Protein AF-A0A4Y2SD94-F1 (afdb_monomer_lite)

pLDDT: mean 82.23, std 15.8, range [46.97, 98.31]

Radius of gyration: 21.75 Å; chains: 1; bounding box: 56×41×38 Å

Sequence (102 aa):
MMKFSYTTVHIPGKELFAADALSRNPQKVPYKREELEAEIDAFIQMITSSLPASSRRLDELRAAQLKDETCQKLTDYVLKGRPSKKEVDTLCAPYWQNRYEI

Foldseek 3Di:
DDDDDDDDDDDPPVPDPDPPPPDVPPDPDPDDPVNVVVVVVVVVVVCVVPPPDDPVRVVVVVVVLVVDPLSVVVVCCVVVNHDPLVPDDPSCNVCPVCVVVD

Organism: Araneus ventricosus (NCBI:txid182803)

Structure (mmCIF, N/CA/C/O backbone):
data_AF-A0A4Y2SD94-F1
#
_entry.id   AF-A0A4Y2SD94-F1
#
loop_
_atom_site.group_PDB
_atom_site.id
_atom_site.type_symbol
_atom_site.label_atom_id
_atom_site.label_alt_id
_atom_site.label_comp_id
_atom_site.label_asym_id
_atom_site.label_entity_id
_atom_site.label_seq_id
_atom_site.pdbx_PDB_ins_code
_atom_site.Cartn_x
_atom_site.Cartn_y
_atom_site.Cartn_z
_atom_site.occupancy
_atom_site.B_iso_or_equiv
_atom_site.auth_seq_id
_atom_site.auth_comp_id
_atom_site.auth_asym_id
_atom_site.auth_atom_id
_atom_site.pdbx_PDB_model_num
ATOM 1 N N . MET A 1 1 ? 38.209 23.165 19.313 1.00 46.97 1 MET A N 1
ATOM 2 C CA . MET A 1 1 ? 37.476 22.236 18.423 1.00 46.97 1 MET A CA 1
ATOM 3 C C . MET A 1 1 ? 38.219 22.181 17.098 1.00 46.97 1 MET A C 1
ATOM 5 O O . MET A 1 1 ? 38.332 23.218 16.457 1.00 46.97 1 MET A O 1
ATOM 9 N N . MET A 1 2 ? 38.801 21.038 16.728 1.00 54.31 2 MET A N 1
ATOM 10 C CA . MET A 1 2 ? 39.509 20.901 15.449 1.00 54.31 2 MET A CA 1
ATOM 11 C C . MET A 1 2 ? 38.490 20.722 14.316 1.00 54.31 2 MET A C 1
ATOM 13 O O . MET A 1 2 ? 37.658 19.820 14.375 1.00 54.31 2 MET A O 1
ATOM 17 N N . LYS A 1 3 ? 38.530 21.601 13.307 1.00 56.81 3 LYS A N 1
ATOM 18 C CA . LYS A 1 3 ? 37.792 21.431 12.048 1.00 56.81 3 LYS A CA 1
ATOM 19 C C . LYS A 1 3 ? 38.627 20.530 11.144 1.00 56.81 3 LYS A C 1
ATOM 21 O O . LYS A 1 3 ? 39.702 20.936 10.714 1.00 56.81 3 LYS A O 1
ATOM 26 N N . PHE A 1 4 ? 38.149 19.323 10.872 1.00 65.94 4 PHE A N 1
ATOM 27 C CA . PHE A 1 4 ? 38.777 18.460 9.878 1.00 65.94 4 PHE A CA 1
ATOM 28 C C . PHE A 1 4 ? 38.391 18.943 8.480 1.00 65.94 4 PHE A C 1
ATOM 30 O O . PHE A 1 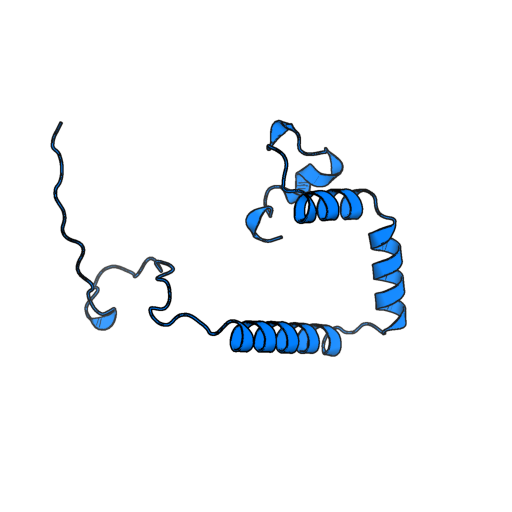4 ? 37.209 19.065 8.164 1.00 65.94 4 PHE A O 1
ATOM 37 N N . SER A 1 5 ? 39.399 19.233 7.662 1.00 62.66 5 SER A N 1
ATOM 38 C CA . SER A 1 5 ? 39.256 19.399 6.219 1.00 62.66 5 SER A CA 1
ATOM 39 C C . SER A 1 5 ? 39.599 18.060 5.580 1.00 62.66 5 SER A C 1
ATOM 41 O O . SER A 1 5 ? 40.679 17.529 5.837 1.00 62.66 5 SER A O 1
ATOM 43 N N . TYR A 1 6 ? 38.690 17.489 4.797 1.00 66.25 6 TYR A N 1
ATOM 44 C CA . TYR A 1 6 ? 38.955 16.271 4.036 1.00 66.25 6 TYR A CA 1
ATOM 45 C C . TYR A 1 6 ? 38.559 16.470 2.578 1.00 66.25 6 TYR A C 1
ATOM 47 O O . TYR A 1 6 ? 37.660 17.244 2.257 1.00 66.25 6 TYR A O 1
ATOM 55 N N . THR A 1 7 ? 39.272 15.776 1.695 1.00 58.69 7 THR A N 1
ATOM 56 C CA . THR A 1 7 ? 39.008 15.756 0.255 1.00 58.69 7 THR A CA 1
ATOM 57 C C . THR A 1 7 ? 38.584 14.347 -0.119 1.00 58.69 7 THR A C 1
ATOM 59 O O . THR A 1 7 ? 39.327 13.394 0.109 1.00 58.69 7 THR A O 1
ATOM 62 N N . THR A 1 8 ? 37.380 14.207 -0.661 1.00 66.75 8 THR A N 1
ATOM 63 C CA . THR A 1 8 ? 36.825 12.909 -1.045 1.00 66.75 8 THR A CA 1
ATOM 64 C C . THR A 1 8 ? 37.299 12.555 -2.454 1.00 66.75 8 THR A C 1
ATOM 66 O O . THR A 1 8 ? 36.994 13.268 -3.408 1.00 66.75 8 THR A O 1
ATOM 69 N N . VAL A 1 9 ? 38.044 11.458 -2.591 1.00 66.69 9 VAL A N 1
ATOM 70 C CA . VAL A 1 9 ? 38.535 10.933 -3.876 1.00 66.69 9 VAL A CA 1
ATOM 71 C C . VAL A 1 9 ? 37.975 9.534 -4.121 1.00 66.69 9 VAL A C 1
ATOM 73 O O . VAL A 1 9 ? 37.880 8.725 -3.202 1.00 66.69 9 VAL A O 1
ATOM 76 N N . HIS A 1 10 ? 37.575 9.255 -5.362 1.00 65.00 10 HIS A N 1
ATOM 77 C CA . HIS A 1 10 ? 37.053 7.949 -5.764 1.00 65.00 10 HIS A CA 1
ATOM 78 C C . HIS A 1 10 ? 38.206 6.983 -6.056 1.00 65.00 10 HIS A C 1
ATOM 80 O O . HIS A 1 10 ? 38.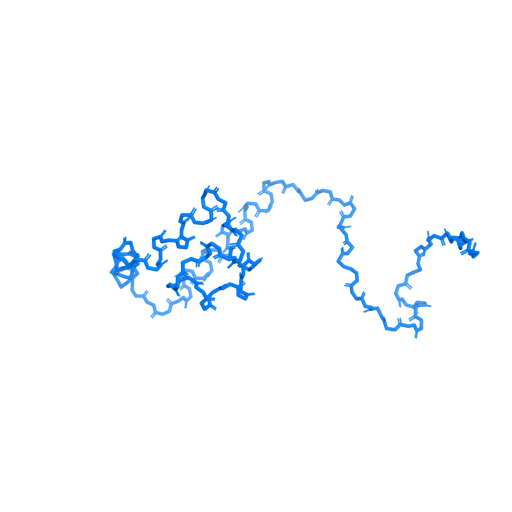994 7.230 -6.969 1.00 65.00 10 HIS A O 1
ATOM 86 N N . ILE A 1 11 ? 38.256 5.869 -5.326 1.00 64.88 11 ILE A N 1
ATOM 87 C CA . ILE A 1 11 ? 39.186 4.762 -5.565 1.00 64.88 11 ILE A CA 1
ATOM 88 C C . ILE A 1 11 ? 38.381 3.585 -6.138 1.00 64.88 11 ILE A C 1
ATOM 90 O O . ILE A 1 11 ? 37.371 3.212 -5.541 1.00 64.88 11 ILE A O 1
ATOM 94 N N . PRO A 1 12 ? 38.766 3.006 -7.289 1.00 64.75 12 PRO A N 1
ATOM 95 C CA . PRO A 1 12 ? 38.112 1.816 -7.826 1.00 64.75 12 PRO A CA 1
ATOM 96 C C . PRO A 1 12 ? 38.127 0.650 -6.825 1.00 64.75 12 PRO A C 1
ATOM 98 O O . PRO A 1 12 ? 39.147 0.377 -6.199 1.00 64.75 12 PRO A O 1
ATOM 101 N N . GLY A 1 13 ? 37.018 -0.091 -6.728 1.00 58.75 13 GLY A N 1
ATOM 102 C CA . GLY A 1 13 ? 36.810 -1.151 -5.724 1.00 58.75 13 GLY A CA 1
ATOM 103 C C . GLY A 1 13 ? 37.890 -2.238 -5.654 1.00 58.75 13 GLY A C 1
ATOM 104 O O . GLY A 1 13 ? 38.103 -2.822 -4.600 1.00 58.75 13 GLY A O 1
ATOM 105 N N . LYS A 1 14 ? 38.629 -2.478 -6.745 1.00 66.50 14 LYS A N 1
ATOM 106 C CA . LYS A 1 14 ? 39.745 -3.439 -6.785 1.00 66.50 14 LYS A CA 1
ATOM 107 C C . LYS A 1 14 ? 40.958 -3.004 -5.944 1.00 66.50 14 LYS A C 1
ATOM 109 O O . LYS A 1 14 ? 41.771 -3.845 -5.580 1.00 66.50 14 LYS A O 1
ATOM 114 N N . GLU A 1 15 ? 41.077 -1.712 -5.650 1.00 62.59 15 GLU A N 1
ATOM 115 C CA . GLU A 1 15 ? 42.178 -1.110 -4.882 1.00 62.59 15 GLU A CA 1
ATOM 116 C C . GLU A 1 15 ? 41.739 -0.685 -3.466 1.00 62.59 15 GLU A C 1
ATOM 118 O O . GLU A 1 15 ? 42.537 -0.165 -2.686 1.00 62.59 15 GLU A O 1
ATOM 123 N N . LEU A 1 16 ? 40.472 -0.928 -3.109 1.00 59.47 16 LEU A N 1
ATOM 124 C CA . LEU A 1 16 ? 39.911 -0.659 -1.787 1.00 59.47 16 LEU A CA 1
ATOM 125 C C . LEU A 1 16 ? 40.130 -1.867 -0.864 1.00 59.47 16 LEU A C 1
ATOM 127 O O . LEU A 1 16 ? 39.465 -2.891 -0.974 1.00 59.47 16 LEU A O 1
ATOM 131 N N . PHE A 1 17 ? 41.067 -1.731 0.079 1.00 60.81 17 PHE A N 1
ATOM 132 C CA . PHE A 1 17 ? 41.360 -2.745 1.107 1.00 60.81 17 PHE A CA 1
ATOM 133 C C . PHE A 1 17 ? 40.361 -2.749 2.279 1.00 60.81 17 PHE A C 1
ATOM 135 O O . PHE A 1 17 ? 40.393 -3.649 3.117 1.00 60.81 17 PHE A O 1
ATOM 142 N N . ALA A 1 18 ? 39.476 -1.752 2.353 1.00 59.31 18 ALA A N 1
ATOM 143 C CA . ALA A 1 18 ? 38.363 -1.709 3.293 1.00 59.31 18 ALA A CA 1
ATOM 144 C C . ALA A 1 18 ? 37.100 -2.212 2.588 1.00 59.31 18 ALA A C 1
ATOM 146 O O . ALA A 1 18 ? 36.836 -1.806 1.457 1.00 59.31 18 ALA A O 1
ATOM 147 N N . ALA A 1 19 ? 36.334 -3.085 3.250 1.00 56.22 19 ALA A N 1
ATOM 148 C CA . ALA A 1 19 ? 35.065 -3.573 2.725 1.00 56.22 19 ALA A CA 1
ATOM 149 C C . ALA A 1 19 ? 34.191 -2.385 2.305 1.00 56.22 19 ALA A C 1
ATOM 151 O O . ALA A 1 19 ? 33.910 -1.499 3.116 1.00 56.22 19 ALA A O 1
ATOM 152 N N . ASP A 1 20 ? 33.805 -2.374 1.031 1.00 53.28 20 ASP A N 1
ATOM 153 C CA . ASP A 1 20 ? 32.862 -1.425 0.458 1.00 53.28 20 ASP A CA 1
ATOM 154 C C . ASP A 1 20 ? 31.551 -1.526 1.242 1.00 53.28 20 ASP A C 1
ATOM 156 O O . ASP A 1 20 ? 30.749 -2.445 1.061 1.00 53.28 20 ASP A O 1
ATOM 160 N N . ALA A 1 21 ? 31.351 -0.611 2.188 1.00 53.84 21 ALA A N 1
ATOM 161 C CA . ALA A 1 21 ? 30.044 -0.382 2.764 1.00 53.84 21 ALA A CA 1
ATOM 162 C C . ALA A 1 21 ? 29.238 0.304 1.671 1.00 53.84 21 ALA A C 1
ATOM 164 O O . ALA A 1 21 ? 29.221 1.530 1.655 1.00 53.84 21 ALA A O 1
ATOM 165 N N . LEU A 1 22 ? 28.669 -0.508 0.762 1.00 50.84 22 LEU A N 1
ATOM 166 C CA . LEU A 1 22 ? 27.831 -0.152 -0.385 1.00 50.84 22 LEU A CA 1
ATOM 167 C C . LEU A 1 22 ? 27.178 1.213 -0.181 1.00 50.84 22 LEU A C 1
ATOM 169 O O . LEU A 1 22 ? 26.038 1.332 0.282 1.00 50.84 22 LEU A O 1
ATOM 173 N N . SER A 1 23 ? 27.917 2.267 -0.522 1.00 55.12 23 SER A N 1
ATOM 174 C CA . SER A 1 23 ? 27.321 3.574 -0.648 1.00 55.12 23 SER A CA 1
ATOM 175 C C . SER A 1 23 ? 26.432 3.396 -1.854 1.00 55.12 23 SER A C 1
ATOM 177 O O . SER A 1 23 ? 26.918 3.022 -2.924 1.00 55.12 23 SER A O 1
ATOM 179 N N . ARG A 1 24 ? 25.122 3.565 -1.664 1.00 59.09 24 ARG A N 1
ATOM 180 C CA . ARG A 1 24 ? 24.153 3.704 -2.750 1.00 59.09 24 ARG A CA 1
ATOM 181 C C . ARG A 1 24 ? 24.588 4.909 -3.580 1.00 59.09 24 ARG A C 1
ATOM 183 O O . ARG A 1 24 ? 24.089 6.014 -3.400 1.00 59.09 24 ARG A O 1
ATOM 190 N N . ASN A 1 25 ? 25.599 4.707 -4.411 1.00 54.47 25 ASN A N 1
ATOM 191 C CA . ASN A 1 25 ? 26.227 5.734 -5.198 1.00 54.47 25 ASN A CA 1
ATOM 192 C C . ASN A 1 25 ? 25.296 5.947 -6.389 1.00 54.47 25 ASN A C 1
ATOM 194 O O . ASN A 1 25 ? 25.100 5.004 -7.161 1.00 54.47 25 ASN A O 1
ATOM 198 N N . PRO A 1 26 ? 24.674 7.128 -6.526 1.00 56.72 26 PRO A N 1
ATOM 199 C CA . PRO A 1 26 ? 23.744 7.379 -7.614 1.00 56.72 26 PRO A CA 1
ATOM 200 C C . PRO A 1 26 ? 24.438 7.108 -8.949 1.00 56.72 26 PRO A C 1
ATOM 202 O O . PRO A 1 26 ? 25.588 7.520 -9.150 1.00 56.72 26 PRO A O 1
ATOM 205 N N . GLN A 1 27 ? 23.767 6.401 -9.861 1.00 59.06 27 GLN A N 1
ATOM 206 C CA . GLN A 1 27 ? 24.285 6.246 -11.215 1.00 59.06 27 GLN A CA 1
ATOM 207 C C . GLN A 1 27 ? 24.507 7.639 -11.816 1.00 59.06 27 GLN A C 1
ATOM 209 O O . GLN A 1 27 ? 23.638 8.504 -11.769 1.00 59.06 27 GLN A O 1
ATOM 214 N N . LYS A 1 28 ? 25.705 7.860 -12.372 1.00 59.66 28 LYS A N 1
ATOM 215 C CA . LYS A 1 28 ? 26.089 9.140 -12.996 1.00 59.66 28 LYS A CA 1
ATOM 216 C C . LYS A 1 28 ? 25.276 9.452 -14.254 1.00 59.66 28 LYS A C 1
ATOM 218 O O . LYS A 1 28 ? 25.313 10.579 -14.736 1.00 59.66 28 LYS A O 1
ATOM 223 N N . VAL A 1 29 ? 24.591 8.450 -14.795 1.00 63.81 29 VAL A N 1
ATOM 224 C CA . VAL A 1 29 ? 23.713 8.592 -15.946 1.00 63.81 29 VAL A CA 1
ATOM 225 C C . VAL A 1 29 ? 22.288 8.687 -15.409 1.00 63.81 29 VAL A C 1
ATOM 227 O O . VAL A 1 29 ? 21.869 7.768 -14.703 1.00 63.81 29 VAL A O 1
ATOM 230 N N . PRO A 1 30 ? 21.550 9.774 -15.689 1.00 64.94 30 PRO A N 1
ATOM 231 C CA . PRO A 1 30 ? 20.137 9.816 -15.361 1.00 64.94 30 PRO A CA 1
ATOM 232 C C . PRO A 1 30 ? 19.445 8.677 -16.111 1.00 64.94 30 PRO A C 1
ATOM 234 O O . PRO A 1 30 ? 19.516 8.615 -17.339 1.00 64.94 30 PRO A O 1
ATOM 237 N N . TYR A 1 31 ? 18.814 7.765 -15.369 1.00 66.06 31 TYR A N 1
ATOM 238 C CA . TYR A 1 31 ? 17.918 6.781 -15.966 1.00 66.06 31 TYR A CA 1
ATOM 239 C C . TYR A 1 31 ? 16.838 7.544 -16.727 1.00 66.06 31 TYR A C 1
ATOM 241 O O . TYR A 1 31 ? 16.261 8.494 -16.182 1.00 66.06 31 TYR A O 1
ATOM 249 N N . LYS A 1 32 ? 16.581 7.178 -17.985 1.00 79.19 32 LYS A N 1
ATOM 250 C CA . LYS A 1 32 ? 15.462 7.787 -18.701 1.00 79.19 32 LYS A CA 1
ATOM 251 C C . LYS A 1 32 ? 14.176 7.342 -18.021 1.00 79.19 32 LYS A C 1
ATOM 253 O O . LYS A 1 32 ? 14.020 6.167 -17.691 1.00 79.19 32 LYS A O 1
ATOM 258 N N . ARG A 1 33 ? 13.265 8.286 -17.792 1.00 80.75 33 ARG A N 1
ATOM 259 C CA . ARG A 1 33 ? 11.979 8.020 -17.136 1.00 80.75 33 ARG A CA 1
ATOM 260 C C . ARG A 1 33 ? 11.232 6.891 -17.849 1.00 80.75 33 ARG A C 1
ATOM 262 O O . ARG A 1 33 ? 10.693 6.014 -17.192 1.00 80.75 33 ARG A O 1
ATOM 269 N N . GLU A 1 34 ? 11.281 6.895 -19.174 1.00 84.75 34 GLU A N 1
ATOM 270 C CA . GLU A 1 34 ? 10.595 5.939 -20.039 1.00 84.75 34 GLU A CA 1
ATOM 271 C C . GLU A 1 34 ? 11.153 4.515 -19.882 1.00 84.75 34 GLU A C 1
ATOM 273 O O . GLU A 1 34 ? 10.400 3.547 -19.903 1.00 84.75 34 GLU A O 1
ATOM 278 N N . GLU A 1 35 ? 12.471 4.381 -19.692 1.00 86.56 35 GLU A N 1
ATOM 279 C CA . GLU A 1 35 ? 13.123 3.086 -19.456 1.00 86.56 35 GLU A CA 1
ATOM 280 C C . GLU A 1 35 ? 12.732 2.527 -18.076 1.00 86.56 35 GLU A C 1
ATOM 282 O O . GLU A 1 35 ? 12.425 1.344 -17.957 1.00 86.56 35 GLU A O 1
ATOM 287 N N . LEU A 1 36 ? 12.656 3.385 -17.049 1.00 86.31 36 LEU A N 1
ATOM 288 C CA . LEU A 1 36 ? 12.218 2.986 -15.706 1.00 86.31 36 LEU A CA 1
ATOM 289 C C . LEU A 1 36 ? 10.744 2.560 -15.684 1.00 86.31 36 LEU A C 1
ATOM 291 O O . LEU A 1 36 ? 10.403 1.550 -15.074 1.00 86.31 36 LEU A O 1
ATOM 295 N N . GLU A 1 37 ? 9.865 3.327 -16.329 1.00 90.25 37 GLU A N 1
ATOM 296 C CA . GLU A 1 37 ? 8.434 3.012 -16.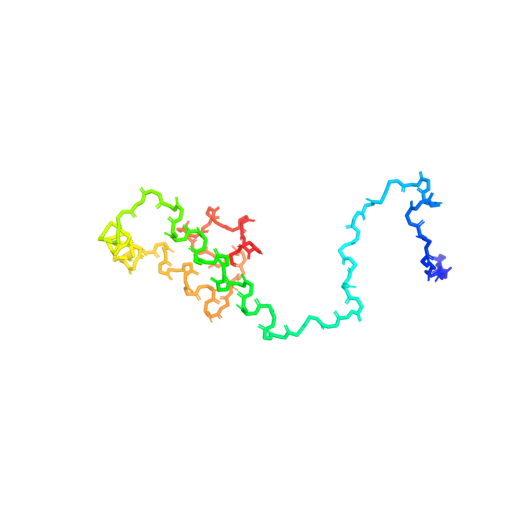411 1.00 90.25 37 GLU A CA 1
ATOM 297 C C . GLU A 1 37 ? 8.211 1.658 -17.103 1.00 90.25 37 GLU A C 1
ATOM 299 O O . GLU A 1 37 ? 7.480 0.816 -16.581 1.00 90.25 37 GLU A O 1
ATOM 304 N N . ALA A 1 38 ? 8.925 1.394 -18.204 1.00 92.31 38 ALA A N 1
ATOM 305 C CA . ALA A 1 38 ? 8.857 0.114 -18.906 1.00 92.31 38 ALA A CA 1
ATOM 306 C C . ALA A 1 38 ? 9.330 -1.072 -18.045 1.00 92.31 38 ALA A C 1
ATOM 308 O O . ALA A 1 38 ? 8.730 -2.149 -18.085 1.00 92.31 38 ALA A O 1
ATOM 309 N N . GLU A 1 39 ? 10.387 -0.893 -17.251 1.00 92.69 39 GLU A N 1
ATOM 310 C CA . GLU A 1 39 ? 10.867 -1.925 -16.324 1.00 92.69 39 GLU A CA 1
ATOM 311 C C . GLU A 1 39 ? 9.883 -2.199 -15.189 1.00 92.69 39 GLU A C 1
ATOM 313 O O . GLU A 1 39 ? 9.656 -3.360 -14.841 1.00 92.69 39 GLU A O 1
ATOM 318 N N . ILE A 1 40 ? 9.271 -1.148 -14.638 1.00 92.38 40 ILE A N 1
ATOM 319 C CA . ILE A 1 40 ? 8.229 -1.273 -13.614 1.00 92.38 40 ILE A CA 1
ATOM 320 C C . ILE A 1 40 ? 7.041 -2.061 -14.174 1.00 92.38 40 ILE A C 1
ATOM 322 O O . ILE A 1 40 ? 6.586 -3.012 -13.535 1.00 92.38 40 ILE A O 1
ATOM 326 N N . ASP A 1 41 ? 6.576 -1.730 -15.378 1.00 94.62 41 ASP A N 1
ATOM 327 C CA . ASP A 1 41 ? 5.463 -2.433 -16.020 1.00 94.62 41 ASP A CA 1
ATOM 328 C C . ASP A 1 41 ? 5.795 -3.906 -16.290 1.00 94.62 41 ASP A C 1
ATOM 330 O O . ASP A 1 41 ? 4.995 -4.795 -15.977 1.00 94.62 41 ASP A O 1
ATOM 334 N N . ALA A 1 42 ? 6.992 -4.193 -16.810 1.00 95.50 42 ALA A N 1
ATOM 335 C CA . ALA A 1 42 ? 7.455 -5.561 -17.030 1.00 95.50 42 ALA A CA 1
ATOM 336 C C . ALA A 1 42 ? 7.521 -6.358 -15.715 1.00 95.50 42 ALA A C 1
ATOM 338 O O . ALA A 1 42 ? 7.109 -7.521 -15.661 1.00 95.50 42 ALA A O 1
ATOM 339 N N . PHE A 1 43 ? 7.980 -5.729 -14.631 1.00 94.50 43 PHE A N 1
ATOM 340 C CA . PHE A 1 43 ? 8.032 -6.339 -13.306 1.00 94.50 43 PHE A CA 1
ATOM 341 C C . PHE A 1 43 ? 6.632 -6.636 -12.747 1.00 94.50 43 PHE A C 1
ATOM 343 O O . PHE A 1 43 ? 6.383 -7.739 -12.251 1.00 94.50 43 PHE A O 1
ATOM 350 N N . ILE A 1 44 ? 5.686 -5.702 -12.888 1.00 92.00 44 ILE A N 1
ATOM 351 C CA . ILE A 1 44 ? 4.282 -5.904 -12.500 1.00 92.00 44 ILE A CA 1
ATOM 352 C C . ILE A 1 44 ? 3.672 -7.075 -13.280 1.00 92.00 44 ILE A C 1
ATOM 354 O O . ILE A 1 44 ? 3.009 -7.934 -12.687 1.00 92.00 44 ILE A O 1
ATOM 358 N N . GLN A 1 45 ? 3.910 -7.149 -14.592 1.00 92.50 45 GLN A N 1
ATOM 359 C CA . GLN A 1 45 ? 3.427 -8.248 -15.432 1.00 92.50 45 GLN A CA 1
ATOM 360 C C . GLN A 1 45 ? 4.025 -9.593 -15.010 1.00 92.50 45 GLN A C 1
ATOM 362 O O . GLN A 1 45 ? 3.298 -10.585 -14.900 1.00 92.50 45 GLN A O 1
ATOM 367 N N . MET A 1 46 ? 5.326 -9.633 -14.715 1.00 94.94 46 MET A N 1
ATOM 368 C CA . MET A 1 46 ? 6.002 -10.834 -14.226 1.00 94.94 46 MET A CA 1
ATOM 369 C C . MET A 1 46 ? 5.385 -11.331 -12.911 1.00 94.94 46 MET A C 1
ATOM 371 O O . MET A 1 46 ? 5.087 -12.518 -12.785 1.00 94.94 46 MET A O 1
ATOM 375 N N . ILE A 1 47 ? 5.134 -10.449 -11.940 1.00 91.94 47 ILE A N 1
ATOM 376 C CA . ILE A 1 47 ? 4.502 -10.838 -10.667 1.00 91.94 47 ILE A CA 1
ATOM 377 C C . ILE A 1 47 ? 3.071 -11.320 -10.901 1.00 91.94 47 ILE A C 1
ATOM 379 O O . ILE A 1 47 ? 2.680 -12.378 -10.414 1.00 91.94 47 ILE A O 1
ATOM 383 N N . THR A 1 48 ? 2.288 -10.562 -11.668 1.00 87.81 48 THR A N 1
ATOM 384 C CA . THR A 1 48 ? 0.860 -10.849 -11.860 1.00 87.81 48 THR A CA 1
ATOM 385 C C . THR A 1 48 ? 0.643 -12.165 -12.608 1.00 87.81 48 THR A C 1
ATOM 387 O O . THR A 1 48 ? -0.299 -12.890 -12.307 1.00 87.81 48 THR A O 1
ATOM 390 N N . SER A 1 49 ? 1.524 -12.496 -13.556 1.00 88.38 49 SER A N 1
ATOM 391 C CA . SER A 1 49 ? 1.466 -13.753 -14.314 1.00 88.38 49 SER A CA 1
ATOM 392 C C . SER A 1 49 ? 2.027 -14.963 -13.559 1.00 88.38 49 SER A C 1
ATOM 394 O O . SER A 1 49 ? 1.602 -16.085 -13.829 1.00 88.38 49 SER A O 1
ATOM 396 N 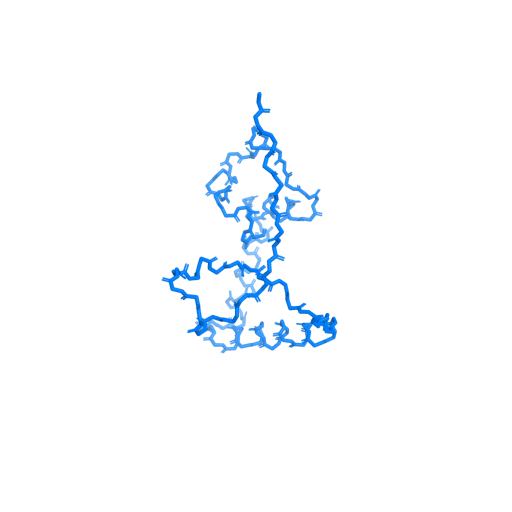N . SER A 1 50 ? 2.961 -14.762 -12.622 1.00 91.62 50 SER A N 1
ATOM 397 C CA . SER A 1 50 ? 3.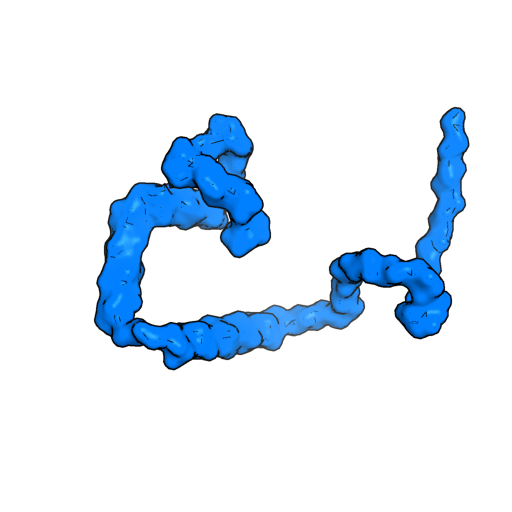586 -15.849 -11.850 1.00 91.62 50 SER A CA 1
ATOM 398 C C . SER A 1 50 ? 2.856 -16.193 -10.551 1.00 91.62 50 SER A C 1
ATOM 400 O O . SER A 1 50 ? 3.024 -17.297 -10.028 1.00 91.62 50 SER A O 1
ATOM 402 N N . LEU A 1 51 ? 2.039 -15.281 -10.019 1.00 89.25 51 LEU A N 1
ATOM 403 C CA . LEU A 1 51 ? 1.260 -15.526 -8.811 1.00 89.25 51 LEU A CA 1
ATOM 404 C C . LEU A 1 51 ? 0.220 -16.638 -9.071 1.00 89.25 51 LEU A C 1
ATOM 406 O O . LEU A 1 51 ? -0.602 -16.499 -9.977 1.00 89.25 51 LEU A O 1
ATOM 410 N N . PRO A 1 52 ? 0.186 -17.726 -8.276 1.00 90.56 52 PRO A N 1
ATOM 411 C CA . PRO A 1 52 ? -0.745 -18.836 -8.478 1.00 90.56 52 PRO A CA 1
ATOM 412 C C . PRO A 1 52 ? -2.151 -18.489 -7.956 1.00 90.56 52 PRO A C 1
ATOM 414 O O . PRO A 1 52 ? -2.661 -19.098 -7.017 1.00 90.56 52 PRO A O 1
ATOM 417 N N . ALA A 1 53 ? -2.783 -17.479 -8.551 1.00 90.19 53 ALA A N 1
ATOM 418 C CA . ALA A 1 53 ? -4.126 -17.020 -8.229 1.00 90.19 53 ALA A CA 1
ATOM 419 C C . ALA A 1 53 ? -4.912 -16.757 -9.517 1.00 90.19 53 ALA A C 1
ATOM 421 O O . ALA A 1 53 ? -4.398 -16.186 -10.474 1.00 90.19 53 ALA A O 1
ATOM 422 N N . SER A 1 54 ? -6.184 -17.160 -9.544 1.00 92.44 54 SER A N 1
ATOM 423 C CA . SER A 1 54 ? -7.060 -16.822 -10.667 1.00 92.44 54 SER A CA 1
ATOM 424 C C . SER A 1 54 ? -7.373 -15.324 -10.679 1.00 92.44 54 SER A C 1
ATOM 426 O O . SER A 1 54 ? -7.415 -14.686 -9.625 1.00 92.44 54 SER A O 1
ATOM 428 N N . SER A 1 55 ? -7.675 -14.771 -11.857 1.00 90.06 55 SER A N 1
ATOM 429 C CA . SER A 1 55 ? -8.108 -13.371 -12.005 1.00 90.06 55 SER A CA 1
ATOM 430 C C . SER A 1 55 ? -9.269 -13.027 -11.070 1.00 90.06 55 SER A C 1
ATOM 432 O O . SER A 1 55 ? -9.194 -12.068 -10.309 1.00 90.06 55 SER A O 1
ATOM 434 N N . ARG A 1 56 ? -10.288 -13.895 -11.017 1.00 94.31 56 ARG A N 1
ATOM 435 C CA . ARG A 1 56 ? -11.413 -13.767 -10.083 1.00 94.31 56 ARG A CA 1
ATOM 436 C C . ARG A 1 56 ? -10.956 -13.663 -8.626 1.00 94.31 56 ARG A C 1
ATOM 438 O O . ARG A 1 56 ? -11.488 -12.850 -7.878 1.00 94.31 56 ARG A O 1
ATOM 445 N N . ARG A 1 57 ? -9.990 -14.487 -8.204 1.00 94.69 57 ARG A N 1
ATOM 446 C CA . ARG A 1 57 ? -9.494 -14.454 -6.824 1.00 94.69 57 ARG A CA 1
ATOM 447 C C . ARG A 1 57 ? -8.771 -13.141 -6.521 1.00 94.69 57 ARG A C 1
ATOM 449 O O . ARG A 1 57 ? -8.901 -12.629 -5.413 1.00 94.69 57 ARG A O 1
ATOM 456 N N . LEU A 1 58 ? -8.046 -12.591 -7.491 1.00 91.81 58 LEU A N 1
ATOM 457 C CA . LEU A 1 58 ? -7.406 -11.280 -7.363 1.00 91.81 58 LEU A CA 1
ATOM 458 C C . LEU A 1 58 ? -8.436 -10.154 -7.240 1.00 91.81 58 LEU A C 1
ATOM 460 O O . LEU A 1 58 ? -8.267 -9.273 -6.399 1.00 91.81 58 LEU A O 1
ATOM 464 N N . ASP A 1 59 ? -9.526 -10.211 -8.004 1.00 94.69 59 ASP A N 1
ATOM 465 C CA . ASP A 1 59 ? -10.611 -9.231 -7.899 1.00 94.69 59 ASP A CA 1
ATOM 466 C C . ASP A 1 59 ? -11.324 -9.301 -6.541 1.00 94.69 59 ASP A C 1
ATOM 468 O O . ASP A 1 59 ? -11.613 -8.268 -5.936 1.00 94.69 59 ASP A O 1
ATOM 472 N N . GLU A 1 60 ? -11.550 -10.507 -6.011 1.00 96.38 60 GLU A N 1
ATOM 473 C CA . GLU A 1 60 ? -12.091 -10.706 -4.660 1.00 96.38 60 GLU A CA 1
ATOM 474 C C . GLU A 1 60 ? -11.166 -10.116 -3.584 1.00 96.38 60 GLU A C 1
ATOM 476 O O . GLU A 1 60 ? -11.636 -9.420 -2.682 1.00 96.38 60 GLU A O 1
ATOM 481 N N . LEU A 1 61 ? -9.853 -10.356 -3.687 1.00 94.69 61 LEU A N 1
ATOM 482 C CA . LEU A 1 61 ? -8.857 -9.793 -2.770 1.00 94.69 61 LEU A CA 1
ATOM 483 C C . LEU A 1 61 ? -8.830 -8.265 -2.845 1.00 94.69 61 LEU A C 1
ATOM 485 O O . LEU A 1 61 ? -8.869 -7.609 -1.806 1.00 94.69 61 LEU A O 1
ATOM 489 N N . ARG A 1 62 ? -8.845 -7.697 -4.056 1.00 95.00 62 ARG A N 1
ATOM 490 C CA . ARG A 1 62 ? -8.925 -6.247 -4.264 1.00 95.00 62 ARG A CA 1
ATOM 491 C C . ARG A 1 62 ? -10.181 -5.671 -3.613 1.00 95.00 62 ARG A C 1
ATOM 493 O O . ARG A 1 62 ? -10.096 -4.689 -2.883 1.00 95.00 62 ARG A O 1
ATOM 500 N N . ALA A 1 63 ? -11.343 -6.285 -3.832 1.00 97.81 63 ALA A N 1
ATOM 501 C CA . ALA A 1 63 ? -12.601 -5.829 -3.245 1.00 97.81 63 ALA A CA 1
ATOM 502 C C . ALA A 1 63 ? -12.607 -5.924 -1.710 1.00 97.81 63 ALA A C 1
ATOM 504 O O . ALA A 1 63 ? -13.187 -5.062 -1.049 1.00 97.81 63 ALA A O 1
ATOM 505 N N . ALA A 1 64 ? -11.965 -6.948 -1.141 1.00 98.00 64 ALA A N 1
ATOM 506 C CA . ALA A 1 64 ? -11.800 -7.082 0.302 1.00 98.00 64 ALA A CA 1
ATOM 507 C C . ALA A 1 64 ? -10.867 -5.999 0.868 1.00 98.00 64 ALA A C 1
ATOM 509 O O . ALA A 1 64 ? -11.237 -5.332 1.829 1.00 98.00 64 ALA A O 1
ATOM 510 N N . GLN A 1 65 ? -9.716 -5.755 0.234 1.00 97.19 65 GLN A N 1
ATOM 511 C CA . GLN A 1 65 ? -8.766 -4.711 0.643 1.00 97.19 65 GLN A CA 1
ATOM 512 C C . GLN A 1 65 ? -9.367 -3.306 0.556 1.00 97.19 65 GLN A C 1
ATOM 514 O O . GLN A 1 65 ? -9.137 -2.485 1.435 1.00 97.19 65 GLN A O 1
ATOM 519 N N . LEU A 1 66 ? -10.192 -3.032 -0.459 1.00 97.31 66 LEU A N 1
ATOM 520 C CA . LEU A 1 66 ? -10.894 -1.750 -0.575 1.00 97.31 66 LEU A CA 1
ATOM 521 C C . LEU A 1 66 ? -11.889 -1.504 0.563 1.00 97.31 66 LEU A C 1
ATOM 523 O O . LEU A 1 66 ? -12.208 -0.352 0.842 1.00 97.31 66 LEU A O 1
ATOM 527 N N . LYS A 1 67 ? -12.401 -2.556 1.208 1.00 97.69 67 LYS A N 1
ATOM 528 C CA . LYS A 1 67 ? -13.327 -2.456 2.347 1.00 97.69 67 LYS A CA 1
ATOM 529 C C . LYS A 1 67 ? -12.620 -2.508 3.700 1.00 97.69 67 LYS A C 1
ATOM 531 O O . LYS A 1 67 ? -13.233 -2.145 4.698 1.00 97.69 67 LYS A O 1
ATOM 536 N N . ASP A 1 68 ? -11.377 -2.977 3.734 1.00 98.31 68 ASP A N 1
ATOM 537 C CA . ASP A 1 68 ? -10.595 -3.095 4.957 1.00 98.31 68 ASP A CA 1
ATOM 538 C C . ASP A 1 68 ? -10.125 -1.718 5.445 1.00 98.31 68 ASP A C 1
ATOM 540 O O . ASP A 1 68 ? -9.487 -0.958 4.713 1.00 98.31 68 ASP A O 1
ATOM 544 N N . GLU A 1 69 ? -10.434 -1.395 6.701 1.00 97.69 69 GLU A N 1
ATOM 545 C CA . GLU A 1 69 ? -10.135 -0.085 7.287 1.00 97.69 69 GLU A CA 1
ATOM 546 C C . GLU A 1 69 ? -8.624 0.182 7.368 1.00 97.69 69 GLU A C 1
ATOM 548 O O . GLU A 1 69 ? -8.172 1.308 7.141 1.00 97.69 69 GLU A O 1
ATOM 553 N N . THR A 1 70 ? -7.820 -0.849 7.642 1.00 97.00 70 THR A N 1
ATOM 554 C CA . THR A 1 70 ? -6.361 -0.710 7.727 1.00 97.00 70 THR A CA 1
ATOM 555 C C . THR A 1 70 ? -5.785 -0.392 6.351 1.00 97.00 70 THR A C 1
ATOM 557 O O . THR A 1 70 ? -5.012 0.557 6.208 1.00 97.00 70 THR A O 1
ATOM 560 N N . CYS A 1 71 ? -6.198 -1.131 5.317 1.00 96.69 71 CYS A N 1
ATOM 561 C CA . CYS A 1 71 ? -5.803 -0.871 3.934 1.00 96.69 71 CYS A CA 1
ATOM 562 C C . CYS A 1 71 ? -6.226 0.526 3.462 1.00 96.69 71 CYS A C 1
ATOM 564 O O . CYS A 1 71 ? -5.428 1.212 2.819 1.00 96.69 71 CYS A O 1
ATOM 566 N N . GLN A 1 72 ? -7.435 0.980 3.803 1.00 97.19 72 GLN A N 1
ATOM 567 C CA . GLN A 1 72 ? -7.889 2.337 3.484 1.00 97.19 72 GLN A CA 1
ATOM 568 C C . GLN A 1 72 ? -6.994 3.401 4.132 1.00 97.19 72 GLN A C 1
ATOM 570 O O . GLN A 1 72 ? -6.503 4.287 3.433 1.00 97.19 72 GLN A O 1
ATOM 575 N N . LYS A 1 73 ? -6.708 3.294 5.439 1.00 95.62 73 LYS A N 1
ATOM 576 C CA . LYS A 1 73 ? -5.840 4.257 6.143 1.00 95.62 73 LYS A CA 1
ATOM 577 C C . LYS A 1 73 ? -4.411 4.258 5.604 1.00 95.62 73 LYS A C 1
ATOM 579 O O . LYS A 1 73 ? -3.819 5.321 5.428 1.00 95.62 73 LYS A O 1
ATOM 584 N N . LEU A 1 74 ? -3.853 3.081 5.316 1.00 95.00 74 LEU A N 1
ATOM 585 C CA . LEU A 1 74 ? -2.526 2.969 4.709 1.00 95.00 74 LEU A CA 1
ATOM 586 C C . LEU A 1 74 ? -2.490 3.592 3.307 1.00 95.00 74 LEU A C 1
ATOM 588 O O . LEU A 1 74 ? -1.545 4.314 2.998 1.00 95.00 74 LEU A O 1
ATOM 592 N N . THR A 1 75 ? -3.528 3.375 2.494 1.00 94.75 75 THR A N 1
ATOM 593 C CA . THR A 1 75 ? -3.671 4.017 1.175 1.00 94.75 75 THR A CA 1
ATOM 594 C C . THR A 1 75 ? -3.718 5.537 1.314 1.00 94.75 75 THR A C 1
ATOM 596 O O . THR A 1 75 ? -3.010 6.251 0.606 1.00 94.75 75 THR A O 1
ATOM 599 N N . ASP A 1 76 ? -4.482 6.041 2.283 1.00 95.12 76 ASP A N 1
ATOM 600 C CA . ASP A 1 76 ? -4.566 7.469 2.584 1.00 95.12 76 ASP A CA 1
ATOM 601 C C . ASP A 1 76 ? -3.209 8.067 2.973 1.00 95.12 76 ASP A C 1
ATOM 603 O O . ASP A 1 76 ? -2.860 9.144 2.495 1.00 95.12 76 ASP A O 1
ATOM 607 N N . TYR A 1 77 ? -2.412 7.369 3.785 1.00 94.06 77 TYR A N 1
ATOM 608 C CA . TYR A 1 77 ? -1.066 7.819 4.157 1.00 94.06 77 TYR A CA 1
ATOM 609 C C . TYR A 1 77 ? -0.103 7.883 2.971 1.00 94.06 77 TYR A C 1
ATOM 611 O O . TYR A 1 77 ? 0.788 8.731 2.955 1.00 94.06 77 TYR A O 1
ATOM 619 N N . VAL A 1 78 ? -0.258 7.000 1.985 1.00 91.12 78 VAL A N 1
ATOM 620 C CA . VAL A 1 78 ? 0.554 7.028 0.762 1.00 91.12 78 VAL A CA 1
ATOM 621 C C . VAL A 1 78 ? 0.134 8.200 -0.127 1.00 91.12 78 VAL A C 1
ATOM 623 O O . VAL A 1 78 ? 0.987 8.948 -0.597 1.00 91.12 78 VAL A O 1
ATOM 626 N N . LEU A 1 79 ? -1.173 8.408 -0.314 1.00 93.12 79 LEU A N 1
ATOM 627 C CA . LEU A 1 79 ? -1.696 9.438 -1.219 1.00 93.12 79 LEU A CA 1
ATOM 628 C C . LEU A 1 79 ? -1.595 10.862 -0.656 1.00 93.12 79 LEU A C 1
ATOM 630 O O . LEU A 1 79 ? -1.318 11.801 -1.399 1.00 93.12 79 LEU A O 1
ATOM 634 N N . LYS A 1 80 ? -1.850 11.039 0.644 1.00 93.31 80 LYS A N 1
ATOM 635 C CA . LYS A 1 80 ? -1.925 12.354 1.310 1.00 93.31 80 LYS A CA 1
ATOM 636 C C . LYS A 1 80 ? -0.646 12.709 2.071 1.00 93.31 80 LYS A C 1
ATOM 638 O O . LYS A 1 80 ? -0.506 13.837 2.538 1.00 93.31 80 LYS A O 1
ATOM 643 N N . GLY A 1 81 ? 0.286 11.765 2.183 1.00 89.62 81 GLY A N 1
ATOM 644 C CA . GLY A 1 81 ? 1.478 11.882 3.010 1.00 89.62 81 GLY A CA 1
ATOM 645 C C . GLY A 1 81 ? 1.289 11.256 4.392 1.00 89.62 81 GLY A C 1
ATOM 646 O O . GLY A 1 81 ? 0.198 11.229 4.966 1.00 89.62 81 GLY A O 1
ATOM 647 N N . ARG A 1 82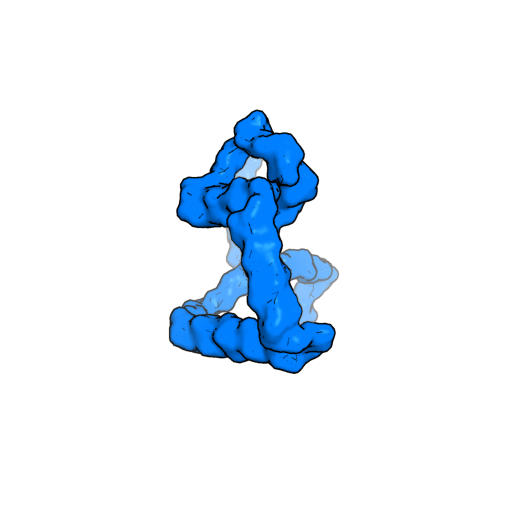 ? 2.386 10.716 4.927 1.00 89.62 82 ARG A N 1
ATOM 648 C CA . ARG A 1 82 ? 2.383 10.003 6.206 1.00 89.62 82 ARG A CA 1
ATOM 649 C C . ARG A 1 82 ? 2.311 10.990 7.379 1.00 89.62 82 ARG A C 1
ATOM 651 O O . ARG A 1 82 ? 3.026 11.993 7.359 1.00 89.62 82 ARG A O 1
ATOM 658 N N . PRO A 1 83 ? 1.529 10.686 8.428 1.00 92.44 83 PRO A N 1
ATOM 659 C CA . PRO A 1 83 ? 1.504 11.495 9.640 1.00 92.44 83 PRO A CA 1
ATOM 660 C C . PRO A 1 83 ? 2.794 11.320 10.455 1.00 92.44 83 PRO A C 1
ATOM 662 O O . PRO A 1 83 ? 3.612 10.431 10.185 1.00 92.44 83 PRO A O 1
ATOM 665 N N . SER A 1 84 ? 2.981 12.140 11.493 1.00 93.81 84 SER A N 1
ATOM 666 C CA . SER A 1 84 ? 4.069 11.903 12.445 1.00 93.81 84 SER A CA 1
ATOM 667 C C . SER A 1 84 ? 3.819 10.617 13.241 1.00 93.81 84 SER A C 1
ATOM 669 O O . SER A 1 84 ? 2.681 10.190 13.415 1.00 93.81 84 SER A O 1
ATOM 671 N N . LYS A 1 85 ? 4.877 10.001 13.792 1.00 91.12 85 LYS A N 1
ATOM 672 C CA . LYS A 1 85 ? 4.777 8.711 14.508 1.00 91.12 85 LYS A CA 1
ATOM 673 C C . LYS A 1 85 ? 3.710 8.697 15.614 1.00 91.12 85 LYS A C 1
ATOM 675 O O . LYS A 1 85 ? 3.136 7.652 15.890 1.00 91.12 85 LYS A O 1
ATOM 680 N N . LYS A 1 86 ? 3.485 9.836 16.274 1.00 93.75 86 LYS A N 1
ATOM 681 C CA . LYS A 1 86 ? 2.528 9.963 17.386 1.00 93.75 86 LYS A CA 1
ATOM 682 C C . LYS A 1 86 ? 1.072 10.015 16.918 1.00 93.75 86 LYS A C 1
ATOM 684 O O . LYS A 1 86 ? 0.182 9.747 17.709 1.00 93.75 86 LYS A O 1
ATOM 689 N N . GLU A 1 87 ? 0.859 10.375 15.659 1.00 94.19 87 GLU A N 1
ATOM 690 C CA . GLU A 1 87 ? -0.449 10.561 15.025 1.00 94.19 87 GLU A CA 1
ATOM 691 C C . GLU A 1 87 ? -0.836 9.357 14.153 1.00 94.19 87 GLU A C 1
ATOM 693 O O . GLU A 1 87 ? -1.864 9.371 13.480 1.00 94.19 87 GLU A O 1
ATOM 698 N N . VAL A 1 88 ? -0.002 8.313 14.140 1.00 95.56 88 VAL A N 1
ATOM 699 C CA . VAL A 1 88 ? -0.284 7.066 13.429 1.00 95.56 88 VAL A CA 1
ATOM 700 C C . VAL A 1 88 ? -1.442 6.366 14.112 1.00 95.56 88 VAL A C 1
ATOM 702 O O . VAL A 1 88 ? -1.402 6.099 15.314 1.00 95.56 88 VAL A O 1
ATOM 705 N N . ASP A 1 89 ? -2.450 6.030 13.319 1.00 96.62 89 ASP A N 1
ATOM 706 C CA . ASP A 1 89 ? -3.593 5.263 13.781 1.00 96.62 89 ASP A CA 1
ATOM 707 C C . ASP A 1 89 ? -3.155 3.901 14.335 1.00 96.62 89 ASP A C 1
ATOM 709 O O . ASP A 1 89 ? -2.228 3.269 13.821 1.00 96.62 89 ASP A O 1
ATOM 713 N N . THR A 1 90 ? -3.834 3.423 15.376 1.00 96.50 90 THR A N 1
ATOM 714 C CA . THR A 1 90 ? -3.483 2.164 16.041 1.00 96.50 90 THR A CA 1
ATOM 715 C C . THR A 1 90 ? -3.538 0.970 15.085 1.00 96.50 90 THR A C 1
ATOM 717 O O . THR A 1 90 ? -2.711 0.068 15.209 1.00 96.50 90 THR A O 1
ATOM 720 N N . LEU A 1 91 ? -4.431 0.994 14.087 1.00 96.25 91 LEU A N 1
ATOM 721 C CA . LEU A 1 91 ? -4.507 -0.032 13.040 1.00 96.25 91 LEU A CA 1
ATOM 722 C C . LEU A 1 91 ? -3.262 -0.041 12.142 1.00 96.25 91 LEU A C 1
ATOM 724 O O . LEU A 1 91 ? -2.813 -1.092 11.691 1.00 96.25 91 LEU A O 1
ATOM 728 N N . CYS A 1 92 ? -2.663 1.128 11.919 1.00 95.44 92 CYS A N 1
ATOM 729 C CA . CYS A 1 92 ? -1.484 1.293 11.072 1.00 95.44 92 CYS A CA 1
ATOM 730 C C . CYS A 1 92 ? -0.161 1.139 11.837 1.00 95.44 92 CYS A C 1
ATOM 732 O O . CYS A 1 92 ? 0.897 1.017 11.214 1.00 95.44 92 CYS A O 1
ATOM 734 N N . ALA A 1 93 ? -0.189 1.136 13.173 1.00 94.50 93 ALA A N 1
ATOM 735 C CA . ALA A 1 93 ? 1.005 1.066 14.013 1.00 94.50 93 ALA A CA 1
ATOM 736 C C . ALA A 1 93 ? 1.942 -0.122 13.689 1.00 94.50 93 ALA A C 1
ATOM 738 O O . ALA A 1 93 ? 3.155 0.111 13.620 1.00 94.50 93 ALA A O 1
ATOM 739 N N . PRO A 1 94 ? 1.448 -1.351 13.409 1.00 94.56 94 PRO A N 1
ATOM 740 C CA . PRO A 1 94 ? 2.310 -2.484 13.048 1.00 94.56 94 PRO A CA 1
ATOM 741 C C . PRO A 1 94 ? 3.134 -2.255 11.773 1.00 94.56 94 PRO A C 1
ATOM 743 O O . PRO A 1 94 ? 4.232 -2.787 11.631 1.00 94.56 94 PRO A O 1
ATOM 746 N N . TYR A 1 95 ? 2.638 -1.420 10.859 1.00 93.00 95 TYR A N 1
ATOM 747 C CA . TYR A 1 95 ? 3.248 -1.167 9.552 1.00 93.00 95 TYR A CA 1
ATOM 748 C C . TYR A 1 95 ? 4.233 0.008 9.568 1.00 93.00 95 TYR A C 1
ATOM 750 O O . TYR A 1 95 ? 4.917 0.266 8.578 1.00 93.00 95 TYR A O 1
ATOM 758 N N . TRP A 1 96 ? 4.363 0.722 10.692 1.00 90.88 96 TRP A N 1
ATOM 759 C CA . TRP A 1 96 ? 5.251 1.885 10.803 1.00 90.88 96 TRP A CA 1
ATOM 760 C C . TRP A 1 96 ? 6.727 1.550 10.546 1.00 90.88 96 TRP A C 1
ATOM 762 O O . TRP A 1 96 ? 7.501 2.372 10.038 1.00 90.88 96 TRP A O 1
ATOM 772 N N . GLN A 1 97 ? 7.137 0.330 10.889 1.00 90.44 97 GLN A N 1
ATOM 773 C CA . GLN A 1 97 ? 8.492 -0.151 10.626 1.00 90.44 97 GLN A CA 1
ATOM 774 C C . GLN A 1 97 ? 8.804 -0.214 9.121 1.00 90.44 97 GLN A C 1
ATOM 776 O O . GLN A 1 97 ? 9.938 0.047 8.733 1.00 90.44 97 GLN A O 1
ATOM 781 N N . ASN A 1 98 ? 7.788 -0.423 8.277 1.00 88.75 98 ASN A N 1
ATOM 782 C CA . ASN A 1 98 ? 7.892 -0.518 6.819 1.00 88.75 98 ASN A CA 1
ATOM 783 C C . ASN A 1 98 ? 7.572 0.802 6.095 1.00 88.75 98 ASN A C 1
ATOM 785 O O . ASN A 1 98 ? 7.350 0.812 4.892 1.00 88.75 98 ASN A O 1
ATOM 789 N N . ARG A 1 99 ? 7.551 1.941 6.798 1.00 85.69 99 ARG A N 1
ATOM 790 C CA . ARG A 1 99 ? 7.116 3.240 6.239 1.00 85.69 99 ARG A CA 1
ATOM 791 C C . ARG A 1 99 ? 7.940 3.788 5.061 1.00 85.69 99 ARG A C 1
ATOM 793 O O . ARG A 1 99 ? 7.520 4.775 4.471 1.00 85.69 99 ARG A O 1
ATOM 800 N N . TYR A 1 100 ? 9.115 3.225 4.788 1.00 81.75 100 TYR A N 1
ATOM 801 C CA . TYR A 1 100 ? 9.958 3.597 3.642 1.00 81.75 100 TYR A CA 1
ATOM 802 C C . TYR A 1 100 ? 9.970 2.533 2.538 1.00 81.75 100 TYR A C 1
ATOM 804 O O . TYR A 1 100 ? 10.588 2.751 1.504 1.00 81.75 100 TYR A O 1
ATOM 812 N N . GLU A 1 101 ? 9.314 1.398 2.777 1.00 75.31 101 GLU A N 1
ATOM 813 C CA . GLU A 1 101 ? 9.194 0.276 1.839 1.00 75.31 101 GLU A CA 1
ATOM 814 C C . GLU A 1 101 ? 7.832 0.284 1.120 1.00 75.31 101 GLU A C 1
ATOM 816 O O . GLU A 1 101 ? 7.598 -0.532 0.234 1.00 75.31 101 GLU A O 1
ATOM 821 N N . ILE A 1 102 ? 6.919 1.170 1.547 1.00 57.59 102 ILE A N 1
ATOM 822 C CA . ILE A 1 102 ? 5.534 1.306 1.074 1.00 57.59 102 ILE A CA 1
ATOM 823 C C . ILE A 1 102 ? 5.295 2.754 0.657 1.00 57.59 102 ILE A C 1
ATOM 825 O O . ILE A 1 102 ? 5.641 3.650 1.471 1.00 57.59 102 ILE A O 1
#

Secondary structure (DSSP, 8-state):
------------GGG--S---------SSPPPHHHHHHHHHHHHHHHHHHSS--HHHHHHHHHHHHH-HHHHHHHHHHHH-PPPGGG--TTTGGGGGGTTT-